Protein AF-A0AAD5J626-F1 (afdb_monomer_lite)

Radius of gyration: 17.39 Å; chains: 1; bounding box: 40×31×52 Å

Structure (mmCIF, N/CA/C/O backbone):
data_AF-A0AAD5J626-F1
#
_entry.id   AF-A0AAD5J626-F1
#
loop_
_atom_site.group_PDB
_atom_site.id
_atom_site.type_symbol
_atom_site.label_atom_id
_atom_site.label_alt_id
_atom_site.label_comp_id
_atom_site.label_asym_id
_atom_site.label_entity_id
_atom_site.label_seq_id
_atom_site.pdbx_PDB_ins_code
_atom_site.Cartn_x
_atom_site.Cartn_y
_atom_site.Cartn_z
_atom_site.occupancy
_atom_site.B_iso_or_equiv
_atom_site.auth_seq_id
_atom_site.auth_comp_id
_atom_site.auth_asym_id
_atom_site.auth_atom_id
_atom_site.pdbx_PDB_model_num
ATOM 1 N N . MET A 1 1 ? -10.842 -16.271 -5.816 1.00 41.94 1 MET A N 1
ATOM 2 C CA . MET A 1 1 ? -11.125 -16.232 -4.364 1.00 41.94 1 MET A CA 1
ATOM 3 C C . MET A 1 1 ? -12.330 -15.323 -4.150 1.00 41.94 1 MET A C 1
ATOM 5 O O . MET A 1 1 ? -12.212 -14.135 -4.405 1.00 41.94 1 MET A O 1
ATOM 9 N N . GLY A 1 2 ? -13.497 -15.881 -3.817 1.00 52.91 2 GLY A N 1
ATOM 10 C CA . GLY A 1 2 ? -14.804 -15.197 -3.819 1.00 52.91 2 GLY A CA 1
ATOM 11 C C . GLY A 1 2 ? -15.138 -14.397 -2.555 1.00 52.91 2 GLY A C 1
ATOM 12 O O . GLY A 1 2 ? -16.262 -14.480 -2.074 1.00 52.91 2 GLY A O 1
ATOM 13 N N . LEU A 1 3 ? -14.174 -13.660 -1.996 1.00 56.81 3 LEU A N 1
ATOM 14 C CA . LEU A 1 3 ? -14.462 -12.702 -0.925 1.00 56.81 3 LEU A CA 1
ATOM 15 C C . LEU A 1 3 ? -15.057 -11.420 -1.534 1.00 56.81 3 LEU A C 1
ATOM 17 O O . LEU A 1 3 ? -14.596 -10.997 -2.598 1.00 56.81 3 LEU A O 1
ATOM 21 N N . PRO A 1 4 ? -16.055 -10.788 -0.892 1.00 64.50 4 PRO A N 1
ATOM 22 C CA . PRO A 1 4 ? -16.567 -9.502 -1.345 1.00 64.50 4 PRO A CA 1
ATOM 23 C C . PRO A 1 4 ? -15.444 -8.459 -1.356 1.00 64.50 4 PRO A C 1
ATOM 25 O O . PRO A 1 4 ? -14.628 -8.385 -0.438 1.00 64.50 4 PRO A O 1
ATOM 28 N N . THR A 1 5 ? -15.386 -7.655 -2.417 1.00 71.31 5 THR A N 1
ATOM 29 C CA . THR A 1 5 ? -14.377 -6.603 -2.561 1.00 71.31 5 THR A CA 1
ATOM 30 C C . THR A 1 5 ? -14.601 -5.503 -1.533 1.00 71.31 5 THR A C 1
ATOM 32 O O . THR A 1 5 ? -15.704 -4.958 -1.444 1.00 71.31 5 THR A O 1
ATOM 35 N N . SER A 1 6 ? -13.546 -5.131 -0.809 1.00 85.19 6 SER A N 1
ATOM 36 C CA . SER A 1 6 ? -13.596 -4.000 0.114 1.00 85.19 6 SER A CA 1
ATOM 37 C C . SER A 1 6 ? -13.95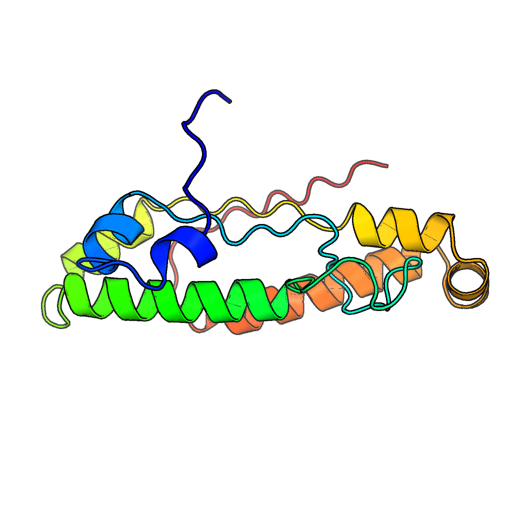0 -2.699 -0.623 1.00 85.19 6 SER A C 1
ATOM 39 O O . SER A 1 6 ? -13.415 -2.443 -1.707 1.00 85.19 6 SER A O 1
ATOM 41 N N . PRO A 1 7 ? -14.814 -1.845 -0.051 1.00 88.50 7 PRO A N 1
ATOM 42 C CA . PRO A 1 7 ? -15.181 -0.564 -0.648 1.00 88.50 7 PRO A CA 1
ATOM 43 C C . PRO A 1 7 ? -13.969 0.381 -0.804 1.00 88.50 7 PRO A C 1
ATOM 45 O O . PRO A 1 7 ? -13.075 0.373 0.047 1.00 88.50 7 PRO A O 1
ATOM 48 N N . PRO A 1 8 ? -13.933 1.249 -1.836 1.00 89.81 8 PR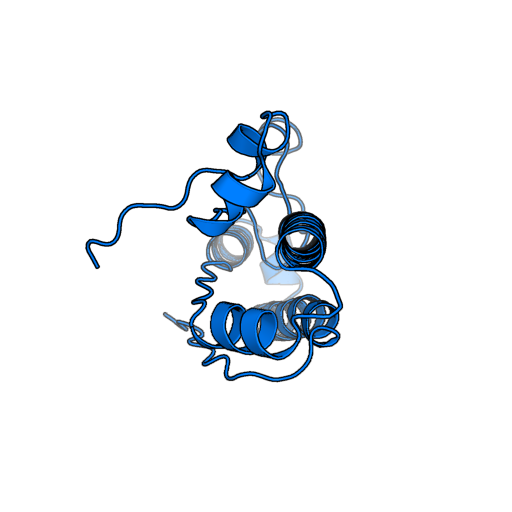O A N 1
ATOM 49 C CA . PRO A 1 8 ? -12.839 2.203 -2.029 1.00 89.81 8 PRO A CA 1
ATOM 50 C C . PRO A 1 8 ? -12.772 3.260 -0.919 1.00 89.81 8 PRO A C 1
ATOM 52 O O . PRO A 1 8 ? -13.794 3.878 -0.602 1.00 89.81 8 PRO A O 1
ATOM 55 N N . TYR A 1 9 ? -11.576 3.560 -0.402 1.00 90.50 9 TYR A N 1
ATOM 56 C CA . TYR A 1 9 ? -11.339 4.578 0.636 1.00 90.50 9 TYR A CA 1
ATOM 57 C C . TYR A 1 9 ? -11.991 5.927 0.306 1.00 90.50 9 TYR A C 1
ATOM 59 O O . TYR A 1 9 ? -12.686 6.514 1.138 1.00 90.50 9 TYR A O 1
ATOM 67 N N . LEU A 1 10 ? -11.841 6.400 -0.936 1.00 90.31 10 LEU A N 1
ATOM 68 C CA . LEU A 1 10 ? -12.400 7.683 -1.371 1.00 90.31 10 LEU A CA 1
ATOM 69 C C . LEU A 1 10 ? -13.931 7.752 -1.267 1.00 90.31 10 LEU A C 1
ATOM 71 O O . LEU A 1 10 ? -14.471 8.840 -1.080 1.00 90.31 10 LEU A O 1
ATOM 75 N N . SER A 1 11 ? -14.623 6.611 -1.344 1.00 90.19 11 SER A N 1
ATOM 76 C CA . SER A 1 11 ? -16.080 6.538 -1.170 1.00 90.19 11 SER A CA 1
ATOM 77 C C . SER A 1 11 ? -16.515 6.598 0.299 1.00 90.19 11 SER A C 1
ATOM 79 O O . SER A 1 11 ? -17.676 6.885 0.591 1.00 90.19 11 SER A O 1
ATOM 81 N N . LEU A 1 12 ? -15.596 6.316 1.228 1.00 90.94 12 LEU A N 1
ATOM 82 C CA . LEU A 1 12 ? -15.862 6.229 2.661 1.00 90.94 12 LEU A CA 1
ATOM 83 C C . LEU A 1 12 ? -15.372 7.450 3.443 1.00 90.94 12 LEU A C 1
ATOM 85 O O . LEU A 1 12 ? -15.978 7.789 4.455 1.00 90.94 12 LEU A O 1
ATOM 89 N N . ARG A 1 13 ? -14.312 8.128 2.981 1.00 90.75 13 ARG A N 1
ATOM 90 C CA . ARG A 1 13 ? -13.598 9.171 3.746 1.00 90.75 13 ARG A CA 1
ATOM 91 C C . ARG A 1 13 ? -14.474 10.313 4.281 1.00 90.75 13 ARG A C 1
ATOM 93 O O . ARG A 1 13 ? -14.150 10.883 5.314 1.00 90.75 13 ARG A O 1
ATOM 100 N N . ASN A 1 14 ? -15.575 10.624 3.593 1.00 91.25 14 ASN A N 1
ATOM 101 C CA . ASN A 1 14 ? -16.493 11.717 3.938 1.00 91.25 14 ASN A CA 1
ATOM 102 C C . ASN A 1 14 ? -17.809 11.227 4.569 1.00 91.25 14 ASN A C 1
ATOM 104 O O . ASN A 1 14 ? -18.735 12.015 4.735 1.00 91.25 14 ASN A O 1
ATOM 108 N N . LYS A 1 15 ? -17.940 9.928 4.866 1.00 90.88 15 LYS A N 1
ATOM 109 C CA . LYS A 1 15 ? -19.158 9.378 5.467 1.00 90.88 15 LYS A CA 1
ATOM 110 C C . LYS A 1 15 ? -19.168 9.590 6.979 1.00 90.88 15 LYS A C 1
ATOM 112 O O . LYS A 1 15 ? -18.145 9.455 7.650 1.00 90.88 15 LYS A O 1
ATOM 117 N N . ASN A 1 16 ? -20.363 9.821 7.515 1.00 83.94 16 ASN A N 1
ATOM 118 C CA . ASN A 1 16 ? -20.619 9.670 8.945 1.00 83.94 16 ASN A CA 1
ATOM 119 C C . ASN A 1 16 ? -20.361 8.202 9.342 1.00 83.94 16 ASN A C 1
ATOM 121 O O . ASN A 1 16 ? -20.602 7.296 8.541 1.00 83.94 16 ASN A O 1
ATOM 125 N N . ASN A 1 17 ? -19.863 7.956 10.556 1.00 83.44 17 ASN A N 1
ATOM 126 C CA . ASN A 1 17 ? -19.521 6.614 11.064 1.00 83.44 17 ASN A CA 1
ATOM 127 C C . ASN A 1 17 ? -18.430 5.880 10.255 1.00 83.44 17 ASN A C 1
ATOM 129 O O . ASN A 1 17 ? -18.443 4.652 10.139 1.00 83.44 17 ASN A O 1
ATOM 133 N N . LYS A 1 18 ? -17.470 6.623 9.686 1.00 86.88 18 LYS A N 1
ATOM 134 C CA . LYS A 1 18 ? -16.359 6.073 8.889 1.00 86.88 18 LYS A CA 1
ATOM 135 C C . LYS A 1 18 ? -15.585 4.950 9.592 1.00 86.88 18 LYS A C 1
ATOM 137 O O . LYS A 1 18 ? -15.252 3.979 8.928 1.00 86.88 18 LYS A O 1
ATOM 142 N N . ALA A 1 19 ? -15.386 5.010 10.911 1.00 84.88 19 ALA A N 1
ATOM 143 C CA . ALA A 1 19 ? -14.690 3.958 11.655 1.00 84.88 19 ALA A CA 1
ATOM 144 C C . ALA A 1 19 ? -15.413 2.600 11.575 1.00 84.88 19 ALA A C 1
ATOM 146 O O . ALA A 1 19 ? -14.816 1.604 11.175 1.00 84.88 19 ALA A O 1
ATOM 147 N N . SER A 1 20 ? -16.729 2.570 11.814 1.00 86.56 20 SER A N 1
ATOM 148 C CA . SER A 1 20 ? -17.554 1.360 11.647 1.00 86.56 20 SER A CA 1
ATOM 149 C C . SER A 1 20 ? -17.537 0.823 10.208 1.00 86.56 20 SER A C 1
ATOM 151 O O . SER A 1 20 ? -17.585 -0.387 9.979 1.00 86.56 20 SER A O 1
ATOM 153 N N . LEU A 1 21 ? -17.444 1.711 9.214 1.00 87.44 21 LEU A N 1
ATOM 154 C CA . LEU A 1 21 ? -17.302 1.315 7.811 1.00 87.44 21 LEU A CA 1
ATOM 155 C C . LEU A 1 21 ? -15.912 0.735 7.524 1.00 87.44 21 LEU A C 1
ATOM 157 O O . LEU A 1 21 ? -15.812 -0.258 6.810 1.00 87.44 21 LEU A O 1
ATOM 161 N N . PHE A 1 22 ? -14.859 1.307 8.108 1.00 88.56 22 PHE A N 1
ATOM 162 C CA . PHE A 1 22 ? -13.492 0.805 7.990 1.00 88.56 22 PHE A CA 1
ATOM 163 C C . PHE A 1 22 ? -13.305 -0.562 8.654 1.00 88.56 22 PHE A C 1
ATOM 165 O O . PHE A 1 22 ? -12.570 -1.390 8.118 1.00 88.56 22 PHE A O 1
ATOM 172 N N . MET A 1 23 ? -14.031 -0.842 9.744 1.00 86.12 23 MET A N 1
ATOM 173 C CA . MET A 1 23 ? -14.042 -2.151 10.417 1.00 86.12 23 MET A CA 1
ATOM 174 C C . MET A 1 23 ? -14.505 -3.304 9.509 1.00 86.12 23 MET A C 1
ATOM 176 O O . MET A 1 23 ? -14.263 -4.472 9.798 1.00 86.12 23 MET A O 1
ATOM 180 N N . LYS A 1 24 ? -15.181 -2.993 8.394 1.00 85.81 24 LYS A N 1
ATOM 181 C CA . LYS A 1 24 ? -15.636 -3.973 7.393 1.00 85.81 24 LYS A CA 1
ATOM 182 C C . LYS A 1 24 ? -14.630 -4.184 6.255 1.00 85.81 24 LYS A C 1
ATOM 184 O O . LYS A 1 24 ? -14.912 -4.947 5.334 1.00 85.81 24 LYS A O 1
ATOM 189 N N . GLY A 1 25 ? -13.478 -3.516 6.310 1.00 87.25 25 GLY A N 1
ATOM 190 C CA . GLY A 1 25 ? -12.449 -3.532 5.277 1.00 87.25 25 GLY A CA 1
ATOM 191 C C . GLY A 1 25 ? -12.513 -2.323 4.341 1.00 87.25 25 GLY A C 1
ATOM 192 O O . GLY A 1 25 ? -13.573 -1.757 4.072 1.00 87.25 25 GLY A O 1
ATOM 193 N N . VAL A 1 26 ? -11.347 -1.930 3.823 1.00 91.06 26 VAL A N 1
ATOM 194 C CA . VAL A 1 26 ? -11.173 -0.773 2.932 1.00 91.06 26 VAL A CA 1
ATOM 195 C C . VAL A 1 26 ? -10.205 -1.134 1.811 1.00 91.06 26 VAL A C 1
ATOM 197 O O . VAL A 1 26 ? -9.207 -1.810 2.046 1.00 91.06 26 VAL A O 1
ATOM 200 N N . SER A 1 27 ? -10.498 -0.691 0.590 1.00 90.81 27 SER A N 1
ATOM 201 C CA . SER A 1 27 ? -9.573 -0.763 -0.540 1.00 90.81 27 SER A CA 1
ATOM 202 C C . SER A 1 27 ? -8.933 0.600 -0.792 1.00 90.81 27 SER A C 1
ATOM 204 O O . SER A 1 27 ? -9.631 1.598 -0.986 1.00 90.81 27 SER A O 1
ATOM 206 N N . PHE A 1 28 ? -7.603 0.629 -0.829 1.00 89.69 28 PHE A N 1
ATOM 207 C CA . PHE A 1 28 ? -6.806 1.802 -1.208 1.00 89.69 28 PHE A CA 1
ATOM 208 C C . PHE A 1 28 ? -6.314 1.722 -2.658 1.00 89.69 28 PHE A C 1
ATOM 210 O O . PHE A 1 28 ? -5.641 2.629 -3.135 1.00 89.69 28 PHE A O 1
ATOM 217 N N . ALA A 1 29 ? -6.642 0.636 -3.364 1.00 86.44 29 ALA A N 1
ATOM 218 C CA . ALA A 1 29 ? -6.121 0.365 -4.692 1.00 86.44 29 ALA A CA 1
ATOM 219 C C . ALA A 1 29 ? -6.532 1.453 -5.695 1.00 86.44 29 ALA A C 1
ATOM 221 O O . ALA A 1 29 ? -7.697 1.849 -5.774 1.00 86.44 29 ALA A O 1
ATOM 222 N N . SER A 1 30 ? -5.568 1.883 -6.505 1.00 84.88 30 SER A N 1
ATOM 223 C CA . SER A 1 30 ? -5.782 2.776 -7.640 1.00 84.88 30 SER A CA 1
ATOM 224 C C . SER A 1 30 ? -5.303 2.100 -8.912 1.00 84.88 30 SER A C 1
ATOM 226 O O . SER A 1 30 ? -4.172 1.617 -8.979 1.00 84.88 30 SER A O 1
ATOM 228 N N . ALA A 1 31 ? -6.149 2.109 -9.942 1.00 80.25 31 ALA A N 1
ATOM 229 C CA . ALA A 1 31 ? -5.740 1.699 -11.277 1.00 80.25 31 ALA A CA 1
ATOM 230 C C . ALA A 1 31 ? -4.561 2.568 -11.751 1.00 80.25 31 ALA A C 1
ATOM 232 O O . ALA A 1 31 ? -4.505 3.762 -11.449 1.00 80.25 31 ALA A O 1
ATOM 233 N N . GLY A 1 32 ? -3.602 1.952 -12.444 1.00 77.12 32 GLY A N 1
ATOM 234 C CA . GLY A 1 32 ? -2.394 2.631 -12.921 1.00 77.12 32 GLY A CA 1
ATOM 235 C C . GLY A 1 32 ? -1.376 2.984 -11.832 1.00 77.12 32 GLY A C 1
ATOM 236 O O . GLY A 1 32 ? -0.364 3.606 -12.132 1.00 77.12 32 GLY A O 1
ATOM 237 N N . ALA A 1 33 ? -1.588 2.598 -10.569 1.00 81.25 33 ALA A N 1
ATOM 238 C CA . ALA A 1 33 ? -0.552 2.764 -9.557 1.00 81.25 33 ALA A CA 1
ATOM 239 C C . ALA A 1 33 ? 0.649 1.850 -9.851 1.00 81.25 33 ALA A C 1
ATOM 241 O O . ALA A 1 33 ? 0.489 0.671 -10.185 1.00 81.25 33 ALA A O 1
ATOM 242 N N . GLY A 1 34 ? 1.847 2.415 -9.716 1.00 83.19 34 GLY A N 1
ATOM 243 C CA . GLY A 1 34 ? 3.121 1.705 -9.752 1.00 83.19 34 GLY A CA 1
ATOM 244 C C . GLY A 1 34 ? 3.847 1.771 -8.409 1.00 83.19 34 GLY A C 1
ATOM 245 O O . GLY A 1 34 ? 3.508 2.575 -7.533 1.00 83.19 34 GLY A O 1
ATOM 246 N N . ILE A 1 35 ? 4.844 0.905 -8.248 1.00 86.81 35 ILE A N 1
ATOM 247 C CA . ILE A 1 35 ? 5.782 0.901 -7.121 1.00 86.81 35 ILE A CA 1
ATOM 248 C C . ILE A 1 35 ? 6.666 2.142 -7.192 1.00 86.81 35 ILE A C 1
ATOM 250 O O . ILE A 1 35 ? 6.888 2.834 -6.194 1.00 86.81 35 ILE A O 1
ATOM 254 N N . LEU A 1 36 ? 7.210 2.406 -8.375 1.00 85.75 36 LEU A N 1
ATOM 255 C CA . LEU A 1 36 ? 7.987 3.592 -8.646 1.00 85.75 36 LEU A CA 1
ATOM 256 C C . LEU A 1 36 ? 7.002 4.729 -8.891 1.00 85.75 36 LEU A C 1
ATOM 258 O O . LEU A 1 36 ? 6.022 4.585 -9.617 1.00 85.75 36 LEU A O 1
ATOM 262 N N . ASN A 1 37 ? 7.286 5.895 -8.313 1.00 70.75 37 ASN A N 1
ATOM 263 C CA . ASN A 1 37 ? 6.549 7.124 -8.609 1.00 70.75 37 ASN A CA 1
ATOM 264 C C . ASN A 1 37 ? 6.955 7.672 -9.993 1.00 70.75 37 ASN A C 1
ATOM 266 O O . ASN A 1 37 ? 7.233 8.860 -10.145 1.00 70.75 37 ASN A O 1
ATOM 270 N N . SER A 1 38 ? 7.117 6.774 -10.966 1.00 60.53 38 SER A N 1
ATOM 271 C CA . SER A 1 38 ? 7.496 7.100 -12.327 1.00 60.53 38 SER A CA 1
ATOM 272 C C . SER A 1 38 ? 6.327 7.806 -13.004 1.00 60.53 38 SER A C 1
ATOM 274 O O . SER A 1 38 ? 5.154 7.509 -12.770 1.00 60.53 38 SER A O 1
ATOM 276 N N . THR A 1 39 ? 6.656 8.798 -13.825 1.00 51.56 39 THR A N 1
ATOM 277 C CA . THR A 1 39 ? 5.702 9.446 -14.719 1.00 51.56 39 THR A CA 1
ATOM 278 C C . THR A 1 39 ? 5.103 8.386 -15.625 1.00 51.56 39 THR A C 1
ATOM 280 O O . THR A 1 39 ? 5.799 7.817 -16.463 1.00 51.56 39 THR A O 1
ATOM 283 N N . MET A 1 40 ? 3.816 8.100 -15.435 1.00 54.72 40 MET A N 1
ATOM 284 C CA . MET A 1 40 ? 3.095 7.209 -16.328 1.00 54.72 40 MET A CA 1
ATOM 285 C C . MET A 1 40 ? 3.101 7.816 -17.735 1.00 54.72 40 MET A C 1
ATOM 287 O O . MET A 1 40 ? 2.881 9.019 -17.899 1.00 54.72 40 MET A O 1
ATOM 291 N N . LEU A 1 41 ? 3.325 6.968 -18.737 1.00 52.69 41 LEU A N 1
ATOM 292 C CA . LEU A 1 41 ? 3.391 7.294 -20.167 1.00 52.69 41 LEU A CA 1
ATOM 293 C C . LEU A 1 41 ? 2.228 8.147 -20.707 1.00 52.69 41 LEU A C 1
ATOM 295 O O . LEU A 1 41 ? 2.348 8.778 -21.749 1.00 52.69 41 LEU A O 1
ATOM 299 N N . TYR A 1 42 ? 1.105 8.189 -19.997 1.00 52.44 42 TYR A N 1
ATOM 300 C CA . TYR A 1 42 ? -0.126 8.846 -20.433 1.00 52.44 42 TYR A CA 1
ATOM 301 C C . TYR A 1 42 ? -0.293 10.286 -19.906 1.00 52.44 42 TYR A C 1
ATOM 303 O O . TYR A 1 42 ? -1.338 10.906 -20.105 1.00 52.44 42 TYR A O 1
ATOM 311 N N . GLY A 1 43 ? 0.731 10.840 -19.246 1.00 50.16 43 GLY A N 1
ATOM 312 C CA . GLY A 1 43 ? 0.751 12.236 -18.810 1.00 50.16 43 GLY A CA 1
ATOM 313 C C . GLY A 1 43 ? -0.248 12.570 -17.686 1.00 50.16 43 GLY A C 1
ATOM 314 O O . GLY A 1 43 ? -0.908 11.689 -17.134 1.00 50.16 43 GLY A O 1
ATOM 315 N N . PRO A 1 44 ? -0.390 13.859 -17.325 1.00 50.53 44 PRO A N 1
ATOM 316 C CA . PRO A 1 44 ? -1.276 14.321 -16.247 1.00 50.53 44 PRO A CA 1
ATOM 317 C C . PRO A 1 44 ? -2.784 14.155 -16.542 1.00 50.53 44 PRO A C 1
ATOM 319 O O . PRO A 1 44 ? -3.614 14.609 -15.757 1.00 50.53 44 PRO A O 1
ATOM 322 N N . GLN A 1 45 ? -3.159 13.530 -17.664 1.00 47.56 45 GLN A N 1
ATOM 323 C CA . GLN A 1 45 ? -4.532 13.494 -18.181 1.00 47.56 45 GLN A CA 1
ATOM 324 C C . GLN A 1 45 ? -5.382 12.327 -17.641 1.00 47.56 45 GLN A C 1
ATOM 326 O O . GLN A 1 45 ? -6.597 12.339 -17.816 1.00 47.56 45 GLN A O 1
ATOM 331 N N . LEU A 1 46 ? -4.802 11.351 -16.929 1.00 50.38 46 LEU A N 1
ATOM 332 C CA . LEU A 1 46 ? -5.535 10.190 -16.383 1.00 50.38 46 LEU A CA 1
ATOM 333 C C . LEU A 1 46 ? -6.150 10.396 -14.983 1.00 50.38 46 LEU A C 1
ATOM 335 O O . LEU A 1 46 ? -6.447 9.439 -14.270 1.00 50.38 46 LEU A O 1
ATOM 339 N N . GLY A 1 47 ? -6.413 11.642 -14.590 1.00 54.00 47 GLY A N 1
ATOM 340 C CA . GLY A 1 47 ? -7.007 11.953 -13.289 1.00 54.00 47 GLY A CA 1
ATOM 341 C C . GLY A 1 47 ? -6.029 11.791 -12.119 1.00 54.00 47 GLY A C 1
ATOM 342 O O . GLY A 1 47 ? -4.817 11.671 -12.300 1.00 54.00 47 GLY A O 1
ATOM 343 N N . GLN A 1 48 ? -6.546 11.853 -10.885 1.00 58.47 48 GLN A N 1
ATOM 344 C CA . GLN A 1 48 ? -5.728 11.760 -9.669 1.00 58.47 48 GLN A CA 1
ATOM 345 C C . GLN A 1 48 ? -5.210 10.331 -9.471 1.00 58.47 48 GLN A C 1
ATOM 347 O O . GLN A 1 48 ? -5.806 9.540 -8.745 1.00 58.47 48 GLN A O 1
ATOM 352 N N . LEU A 1 49 ? -4.079 10.010 -10.093 1.00 71.69 49 LEU A N 1
ATOM 353 C CA . LEU A 1 49 ? -3.361 8.769 -9.838 1.00 71.69 49 LEU A CA 1
ATOM 354 C C . LEU A 1 49 ? -2.892 8.753 -8.374 1.00 71.69 49 LEU A C 1
ATOM 356 O O . LEU A 1 49 ? -2.172 9.649 -7.913 1.00 71.69 49 LEU A O 1
ATOM 360 N N . ILE A 1 50 ? -3.346 7.756 -7.614 1.00 81.50 50 ILE A N 1
ATOM 361 C CA . ILE A 1 50 ? -2.982 7.600 -6.204 1.00 81.50 50 ILE A CA 1
ATOM 362 C C . ILE A 1 50 ? -1.780 6.661 -6.154 1.00 81.50 50 ILE A C 1
ATOM 364 O O . ILE A 1 50 ? -1.925 5.441 -6.256 1.00 81.50 50 ILE A O 1
ATOM 368 N N . SER A 1 51 ? -0.585 7.243 -6.034 1.00 83.38 51 SER A N 1
ATOM 369 C CA . SER A 1 51 ? 0.669 6.491 -5.905 1.00 83.38 51 SER A CA 1
ATOM 370 C C . SER A 1 51 ? 0.644 5.563 -4.691 1.00 83.38 51 SER A C 1
ATOM 372 O O . SER A 1 51 ? -0.078 5.828 -3.730 1.00 83.38 51 SER A O 1
ATOM 374 N N . LEU A 1 52 ? 1.466 4.507 -4.693 1.00 84.44 52 LEU A N 1
ATOM 375 C CA . LEU A 1 52 ? 1.548 3.586 -3.555 1.00 84.44 52 LEU A CA 1
ATOM 376 C C . LEU A 1 52 ? 1.842 4.318 -2.236 1.00 84.44 52 LEU A C 1
ATOM 378 O O . LEU A 1 52 ? 1.219 4.016 -1.227 1.00 84.44 52 LEU A O 1
ATOM 382 N N . THR A 1 53 ? 2.694 5.348 -2.249 1.00 82.62 53 THR A N 1
ATOM 383 C CA . THR A 1 53 ? 2.918 6.209 -1.074 1.00 82.62 53 THR A CA 1
ATOM 384 C C . THR A 1 53 ? 1.620 6.833 -0.564 1.00 82.62 53 THR A C 1
ATOM 386 O O . THR A 1 53 ? 1.310 6.696 0.610 1.00 82.62 53 THR A O 1
ATOM 389 N N . LYS A 1 54 ? 0.799 7.423 -1.442 1.00 85.31 54 LYS A N 1
ATOM 390 C CA . LYS A 1 54 ? -0.498 7.980 -1.032 1.00 85.31 54 LYS A CA 1
ATOM 391 C C . LYS A 1 54 ? -1.473 6.905 -0.548 1.00 85.31 54 LYS A C 1
ATOM 393 O O . LYS A 1 54 ? -2.293 7.188 0.315 1.00 85.31 54 LYS A O 1
ATOM 398 N N . GLN A 1 55 ? -1.422 5.693 -1.102 1.00 87.69 55 GLN A N 1
ATOM 399 C CA . GLN A 1 55 ? -2.237 4.571 -0.614 1.00 87.69 55 GLN A CA 1
ATOM 400 C C . GLN A 1 55 ? -1.817 4.165 0.807 1.00 87.69 55 GLN A C 1
ATOM 402 O O . GLN A 1 55 ? -2.680 3.883 1.636 1.00 87.69 55 GLN A O 1
ATOM 407 N N . VAL A 1 56 ? -0.513 4.203 1.111 1.00 85.88 56 VAL A N 1
ATOM 408 C CA . VAL A 1 56 ? 0.016 4.010 2.472 1.00 85.88 56 VAL A CA 1
ATOM 409 C C . VAL A 1 56 ? -0.445 5.135 3.402 1.00 85.88 56 VAL A C 1
ATOM 411 O O . VAL A 1 56 ? -0.963 4.834 4.473 1.00 85.88 56 VAL A O 1
ATOM 414 N N . ASP A 1 57 ? -0.382 6.401 2.976 1.00 87.25 57 ASP A N 1
ATOM 415 C CA . ASP A 1 57 ? -0.875 7.535 3.777 1.00 87.25 57 ASP A CA 1
ATOM 416 C C . ASP A 1 57 ? -2.375 7.387 4.111 1.00 87.25 57 ASP A C 1
ATOM 418 O O . ASP A 1 57 ? -2.823 7.642 5.229 1.00 87.25 57 ASP A O 1
ATOM 422 N N . GLN A 1 58 ? -3.184 6.938 3.144 1.00 89.88 58 GLN A N 1
ATOM 423 C CA . GLN A 1 58 ? -4.610 6.664 3.361 1.00 89.88 58 GLN A CA 1
ATOM 424 C C . GLN A 1 58 ? -4.833 5.518 4.348 1.00 89.88 58 GLN A C 1
ATOM 426 O O . GLN A 1 58 ? -5.749 5.586 5.172 1.00 89.88 58 GLN A O 1
ATOM 431 N N . TYR A 1 59 ? -4.007 4.476 4.273 1.00 89.38 59 TYR A N 1
ATOM 432 C CA . TYR A 1 59 ? -4.037 3.384 5.233 1.00 89.38 59 TYR A CA 1
ATOM 433 C C . TYR A 1 59 ? -3.694 3.864 6.647 1.00 89.38 59 TYR A C 1
ATOM 435 O O . TYR A 1 59 ? -4.404 3.500 7.581 1.00 89.38 59 TYR A O 1
ATOM 443 N N . GLU A 1 60 ? -2.688 4.724 6.816 1.00 87.56 60 GLU A N 1
ATOM 444 C CA . GLU A 1 60 ? -2.341 5.283 8.128 1.00 87.56 60 GLU A CA 1
ATOM 445 C C . GLU A 1 60 ? -3.504 6.071 8.745 1.00 87.56 60 GLU A C 1
ATOM 447 O O . GLU A 1 60 ? -3.794 5.913 9.932 1.00 87.56 60 GLU A O 1
ATOM 452 N N . ILE A 1 61 ? -4.234 6.850 7.938 1.00 90.00 61 ILE A N 1
ATOM 453 C CA . ILE A 1 61 ? -5.451 7.546 8.384 1.00 90.00 61 ILE A CA 1
ATOM 454 C C . ILE A 1 61 ? -6.498 6.539 8.873 1.00 90.00 61 ILE A C 1
ATOM 456 O O . ILE A 1 61 ? -7.041 6.694 9.966 1.00 90.00 61 ILE A O 1
ATOM 460 N N . VAL A 1 62 ? -6.779 5.495 8.086 1.00 89.50 62 VAL A N 1
ATOM 461 C CA . VAL A 1 62 ? -7.747 4.455 8.469 1.00 89.50 62 VAL A CA 1
ATOM 462 C C . VAL A 1 62 ? -7.308 3.740 9.745 1.00 89.50 62 VAL A C 1
ATOM 464 O O . VAL A 1 62 ? -8.120 3.567 10.648 1.00 89.50 62 VAL A O 1
ATOM 467 N N . HIS A 1 63 ? -6.032 3.376 9.858 1.00 87.62 63 HIS A N 1
ATOM 468 C CA . HIS A 1 63 ? -5.476 2.739 11.046 1.00 87.62 63 HIS A CA 1
ATOM 469 C C . HIS A 1 63 ? -5.678 3.609 12.295 1.00 87.62 63 HIS A C 1
ATOM 471 O O . HIS A 1 63 ? -6.152 3.118 13.316 1.00 87.62 63 HIS A O 1
ATOM 477 N N . GLN A 1 64 ? -5.386 4.911 12.218 1.00 87.69 64 GLN A N 1
ATOM 478 C CA . GLN A 1 64 ? -5.597 5.837 13.336 1.00 87.69 64 GLN A CA 1
ATOM 479 C C . GLN A 1 64 ? -7.073 5.962 13.735 1.00 87.69 64 GLN A C 1
ATOM 481 O O . GLN A 1 64 ? -7.379 6.049 14.922 1.00 87.69 64 GLN A O 1
ATOM 486 N N . GLU A 1 65 ? -7.989 5.980 12.768 1.00 88.25 65 GLU A N 1
ATOM 487 C CA . GLU A 1 65 ? -9.433 6.011 13.033 1.00 88.25 65 GLU A CA 1
ATOM 488 C C . GLU A 1 65 ? -9.905 4.718 13.715 1.00 88.25 65 GLU A C 1
ATOM 490 O O . GLU A 1 65 ? -10.671 4.777 14.673 1.00 88.25 65 GLU A O 1
ATOM 495 N N . LEU A 1 66 ? -9.391 3.559 13.293 1.00 87.19 66 LEU A N 1
ATOM 496 C CA . LEU A 1 66 ? -9.691 2.269 13.921 1.00 87.19 66 LEU A CA 1
ATOM 497 C C . LEU A 1 66 ? -9.137 2.170 15.347 1.00 87.19 66 LEU A C 1
ATOM 499 O O . LEU A 1 66 ? -9.840 1.719 16.246 1.00 87.19 66 LEU A O 1
ATOM 503 N N . VAL A 1 67 ? -7.908 2.639 15.580 1.00 85.94 67 VAL A N 1
ATOM 504 C CA . VAL A 1 67 ? -7.310 2.695 16.926 1.00 85.94 67 VAL A CA 1
ATOM 505 C C . VAL A 1 67 ? -8.148 3.564 17.866 1.00 85.94 67 VAL A C 1
ATOM 507 O O . VAL A 1 67 ? -8.367 3.184 19.015 1.00 85.94 67 VAL A O 1
ATOM 510 N N . LYS A 1 68 ? -8.643 4.715 17.388 1.00 86.50 68 LYS A N 1
ATOM 511 C CA . LYS A 1 68 ? -9.517 5.599 18.174 1.00 86.50 68 LYS A CA 1
ATOM 512 C C . LYS A 1 68 ? -10.855 4.942 18.507 1.00 86.50 68 LYS A C 1
ATOM 514 O O . LYS A 1 68 ? -11.291 5.050 19.646 1.00 86.50 68 LYS A O 1
ATOM 519 N N . GLU A 1 69 ? -11.472 4.271 17.537 1.00 85.88 69 GLU A N 1
ATOM 520 C CA . GLU A 1 69 ? -12.765 3.595 17.706 1.00 85.88 69 GLU A CA 1
ATOM 521 C C . GLU A 1 69 ? -12.682 2.418 18.682 1.00 85.88 69 GLU A C 1
ATOM 523 O O . GLU A 1 69 ? -13.553 2.258 19.530 1.00 85.88 69 GLU A O 1
ATOM 528 N N . LEU A 1 70 ? -11.615 1.619 18.592 1.00 83.81 70 LEU A N 1
ATOM 529 C CA . LEU A 1 70 ? -11.375 0.497 19.504 1.00 83.81 70 LEU A CA 1
ATOM 530 C C . LEU A 1 70 ? -10.974 0.974 20.911 1.00 83.81 70 LEU A C 1
ATOM 532 O O . LEU A 1 70 ? -11.161 0.254 21.881 1.00 83.81 70 LEU A O 1
ATOM 536 N N . GLY A 1 71 ? -10.461 2.201 21.041 1.00 78.81 71 GLY A N 1
ATOM 537 C CA . GLY A 1 71 ? -10.105 2.817 22.316 1.00 78.81 71 GLY A CA 1
ATOM 538 C C . GLY A 1 71 ? -8.729 2.393 22.845 1.00 78.81 71 GLY A C 1
ATOM 539 O O . GLY A 1 71 ? -8.326 1.234 22.783 1.00 78.81 71 GLY A O 1
ATOM 540 N N . SER A 1 72 ? -7.982 3.348 23.408 1.00 64.31 72 SER A N 1
ATOM 541 C CA . SER A 1 72 ? -6.590 3.141 23.852 1.00 64.31 72 SER A CA 1
ATOM 542 C C . SER A 1 72 ? -6.434 2.191 25.049 1.00 64.31 72 SER A C 1
ATOM 544 O O . SER A 1 72 ? -5.352 1.654 25.260 1.00 64.31 72 SER A O 1
ATOM 546 N N . SER A 1 73 ? -7.489 1.983 25.844 1.00 63.44 73 SER A N 1
ATOM 547 C CA . SER A 1 73 ? -7.496 1.026 26.962 1.00 63.44 73 SER A CA 1
ATOM 548 C C . SER A 1 73 ? -7.778 -0.414 26.522 1.00 63.44 73 SER A C 1
ATOM 550 O O . SER A 1 73 ? -7.600 -1.332 27.318 1.00 63.44 73 SER A O 1
ATOM 552 N N . ALA A 1 74 ? -8.192 -0.627 25.270 1.00 71.62 74 ALA A N 1
ATOM 553 C CA . ALA A 1 74 ? -8.567 -1.926 24.722 1.00 71.62 74 ALA A CA 1
ATOM 554 C C . ALA A 1 74 ? -7.430 -2.543 23.888 1.00 71.62 74 ALA A C 1
ATOM 556 O O . ALA A 1 74 ? -7.646 -3.055 22.791 1.00 71.62 74 ALA A O 1
ATOM 557 N N . ALA A 1 75 ? -6.195 -2.500 24.399 1.00 78.31 75 ALA A N 1
ATOM 558 C CA . ALA A 1 75 ? -5.017 -3.022 23.697 1.00 78.31 75 ALA A CA 1
ATOM 559 C C . ALA A 1 75 ? -5.204 -4.481 23.225 1.00 78.31 75 ALA A C 1
ATOM 561 O O . ALA A 1 75 ? -4.802 -4.827 22.118 1.00 78.31 75 ALA A O 1
ATOM 562 N N . GLN A 1 76 ? -5.890 -5.307 24.024 1.00 79.19 76 GLN A N 1
ATOM 563 C CA . GLN A 1 76 ? -6.233 -6.687 23.665 1.00 79.19 76 GLN A CA 1
ATOM 564 C C . GLN A 1 76 ? -7.216 -6.773 22.485 1.00 79.19 76 GLN A C 1
ATOM 566 O O . GLN A 1 76 ? -7.072 -7.640 21.627 1.00 79.19 76 GLN A O 1
ATOM 571 N N . GLU A 1 77 ? -8.198 -5.873 22.406 1.00 80.31 77 GLU A N 1
ATOM 572 C CA . GLU A 1 77 ? -9.163 -5.840 21.299 1.00 80.31 77 GLU A CA 1
ATOM 573 C C . GLU A 1 77 ? -8.507 -5.348 20.008 1.00 80.31 77 GLU A C 1
ATOM 575 O O . GLU A 1 77 ? -8.750 -5.908 18.938 1.00 80.31 77 GLU A O 1
ATOM 580 N N . GLN A 1 78 ? -7.618 -4.355 20.112 1.00 80.50 78 GLN A N 1
ATOM 581 C CA . GLN A 1 78 ? -6.792 -3.891 18.997 1.00 80.50 78 GLN A CA 1
ATOM 582 C C . GLN A 1 78 ? -5.904 -5.017 18.469 1.00 80.50 78 GLN A C 1
ATOM 584 O O . GLN 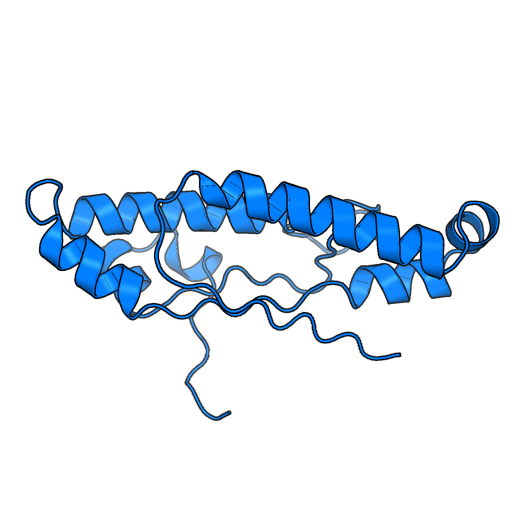A 1 78 ? -5.918 -5.303 17.272 1.00 80.50 78 GLN A O 1
ATOM 589 N N . GLU A 1 79 ? -5.182 -5.705 19.354 1.00 81.88 79 GLU A N 1
ATOM 590 C CA . GLU A 1 79 ? -4.351 -6.852 18.990 1.00 81.88 79 GLU A CA 1
ATOM 591 C C . GLU A 1 79 ? -5.184 -7.956 18.330 1.00 81.88 79 GLU A C 1
ATOM 593 O O . GLU A 1 79 ? -4.825 -8.458 17.262 1.00 81.88 79 GLU A O 1
ATOM 598 N N . GLN A 1 80 ? -6.341 -8.300 18.899 1.00 82.31 80 GLN A N 1
ATOM 599 C CA . GLN A 1 80 ? -7.237 -9.305 18.332 1.00 82.31 80 GLN A CA 1
ATOM 600 C C . GLN A 1 80 ? -7.778 -8.900 16.952 1.00 82.31 80 GLN A C 1
ATOM 602 O O . GLN A 1 80 ? -7.936 -9.756 16.078 1.00 82.31 80 GLN A O 1
ATOM 607 N N . TYR A 1 81 ? -8.084 -7.620 16.745 1.00 82.75 81 TYR A N 1
ATOM 608 C CA . TYR A 1 81 ? -8.595 -7.125 15.473 1.00 82.75 81 TYR A CA 1
ATOM 609 C C . TYR A 1 81 ? -7.503 -7.111 14.393 1.00 82.75 81 TYR A C 1
ATOM 611 O O . TYR A 1 81 ? -7.679 -7.675 13.307 1.00 82.75 81 TYR A O 1
ATOM 619 N N . PHE A 1 82 ? -6.341 -6.526 14.693 1.00 82.44 82 PHE A N 1
ATOM 620 C CA . PHE A 1 82 ? -5.243 -6.418 13.734 1.00 82.44 82 PHE A CA 1
ATOM 621 C C . PHE A 1 82 ? -4.578 -7.771 13.446 1.00 82.44 82 PHE A C 1
ATOM 623 O O . PHE A 1 82 ? -4.216 -8.025 12.300 1.00 82.44 82 PHE A O 1
ATOM 630 N N . SER A 1 83 ? -4.504 -8.687 14.419 1.00 81.25 83 SER A N 1
ATOM 631 C CA . SER A 1 83 ? -3.956 -10.040 14.207 1.00 81.25 83 SER A CA 1
ATOM 632 C C . SER A 1 83 ? -4.787 -10.911 13.263 1.00 81.25 83 SER A C 1
ATOM 634 O O . SER A 1 83 ? -4.247 -11.816 12.629 1.00 81.25 83 SER A O 1
ATOM 636 N N . LYS A 1 84 ? -6.092 -10.639 13.145 1.00 81.44 84 LYS A N 1
ATOM 637 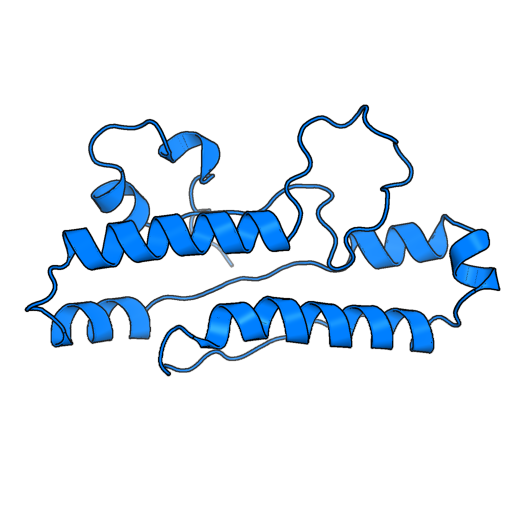C CA . LYS A 1 84 ? -7.006 -11.335 12.223 1.00 81.44 84 LYS A CA 1
ATOM 638 C C . LYS A 1 84 ? -7.181 -10.607 10.888 1.00 81.44 84 LYS A C 1
ATOM 640 O O . LYS A 1 84 ? -7.853 -11.125 9.997 1.00 81.44 84 LYS A O 1
ATOM 645 N N . SER A 1 85 ? -6.611 -9.411 10.751 1.00 80.75 85 SER A N 1
ATOM 646 C CA . SER A 1 85 ? -6.707 -8.609 9.534 1.00 80.75 85 SER A CA 1
ATOM 647 C C . SER A 1 85 ? -5.804 -9.165 8.430 1.00 80.75 85 SER A C 1
ATOM 649 O O . SER A 1 85 ? -4.695 -9.630 8.684 1.00 80.75 85 SER A O 1
ATOM 651 N N . ILE A 1 86 ? -6.271 -9.093 7.181 1.00 81.69 86 ILE A N 1
ATOM 652 C CA . ILE A 1 86 ? -5.530 -9.554 5.999 1.00 81.69 86 ILE A CA 1
ATOM 653 C C . ILE A 1 86 ? -5.252 -8.362 5.085 1.00 81.69 86 ILE A C 1
ATOM 655 O O . ILE A 1 86 ? -6.164 -7.615 4.730 1.00 81.69 86 ILE A O 1
ATOM 659 N N . PHE A 1 87 ? -3.998 -8.232 4.653 1.00 78.50 87 PHE A N 1
ATOM 660 C CA . PHE A 1 87 ? -3.555 -7.209 3.710 1.00 78.50 87 PHE A CA 1
ATOM 661 C C . PHE A 1 87 ? -3.246 -7.832 2.352 1.00 78.50 87 PHE A C 1
ATOM 663 O O . PHE A 1 87 ? -2.367 -8.682 2.237 1.00 78.50 87 PHE A O 1
ATOM 670 N N . ASN A 1 88 ? -3.945 -7.372 1.314 1.00 81.19 88 ASN A N 1
ATOM 671 C CA . ASN A 1 88 ? -3.679 -7.759 -0.069 1.00 81.19 88 ASN A CA 1
ATOM 672 C C . ASN A 1 88 ? -3.033 -6.583 -0.808 1.00 81.19 88 ASN A C 1
ATOM 674 O O . ASN A 1 88 ? -3.658 -5.534 -0.955 1.00 81.19 88 ASN A O 1
ATOM 678 N N . LEU A 1 89 ? -1.805 -6.771 -1.298 1.00 83.00 89 LEU A N 1
ATOM 679 C CA . LEU A 1 89 ? -1.088 -5.794 -2.116 1.00 83.00 89 LEU A CA 1
ATOM 680 C C . LEU A 1 89 ? -0.808 -6.385 -3.497 1.00 83.00 89 LEU A C 1
ATOM 682 O O . LEU A 1 89 ? -0.078 -7.363 -3.623 1.00 83.00 89 LEU A O 1
ATOM 686 N N . VAL A 1 90 ? -1.374 -5.767 -4.531 1.00 84.62 90 VAL A N 1
ATOM 687 C CA . VAL A 1 90 ? -1.142 -6.133 -5.932 1.00 84.62 90 VAL A CA 1
ATOM 688 C C . VAL A 1 90 ? -0.646 -4.890 -6.655 1.00 84.62 90 VAL A C 1
ATOM 690 O O . VAL A 1 90 ? -1.402 -3.940 -6.841 1.00 84.62 90 VAL A O 1
ATOM 693 N N . ILE A 1 91 ? 0.640 -4.874 -7.007 1.00 86.06 91 ILE A N 1
ATOM 694 C CA . ILE A 1 91 ? 1.304 -3.729 -7.637 1.00 86.06 91 ILE A CA 1
ATOM 695 C C . ILE A 1 91 ? 2.549 -4.186 -8.413 1.00 86.06 91 ILE A C 1
ATOM 697 O O . ILE A 1 91 ? 3.053 -5.280 -8.175 1.00 86.06 91 ILE A O 1
ATOM 701 N N . GLY A 1 92 ? 3.050 -3.355 -9.329 1.00 85.94 92 GLY A N 1
ATOM 702 C CA . GLY A 1 92 ? 4.273 -3.606 -10.104 1.00 85.94 92 GLY A CA 1
ATOM 703 C C . GLY A 1 92 ? 4.023 -3.881 -11.586 1.00 85.94 92 GLY A C 1
ATOM 704 O O . 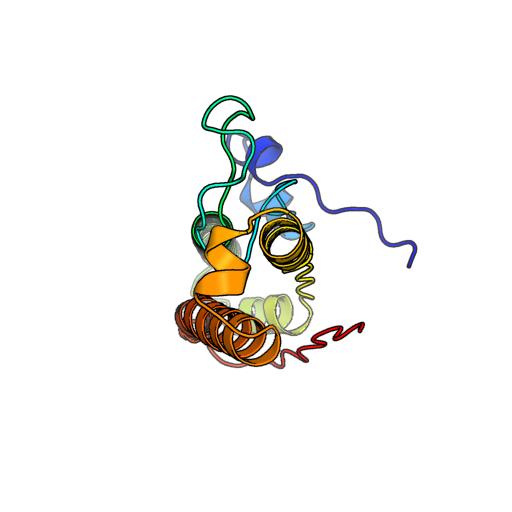GLY A 1 92 ? 4.894 -3.628 -12.411 1.00 85.94 92 GLY A O 1
ATOM 705 N N . THR A 1 93 ? 2.814 -4.316 -11.955 1.00 86.50 93 THR A N 1
ATOM 706 C CA . THR A 1 93 ? 2.440 -4.547 -13.361 1.00 86.50 93 THR A CA 1
ATOM 707 C C . THR A 1 93 ? 2.538 -3.277 -14.200 1.00 86.50 93 THR A C 1
ATOM 709 O O . THR A 1 93 ? 2.980 -3.332 -15.342 1.00 86.50 93 THR A O 1
ATOM 712 N N . THR A 1 94 ? 2.170 -2.127 -13.629 1.00 85.31 94 THR A N 1
ATOM 713 C CA . THR A 1 94 ? 2.296 -0.830 -14.303 1.00 85.31 94 THR A CA 1
ATOM 714 C C . THR A 1 94 ? 3.760 -0.456 -14.539 1.00 85.31 94 THR A C 1
ATOM 716 O O . THR A 1 94 ? 4.090 0.064 -15.599 1.00 85.31 94 THR A O 1
ATOM 719 N N . ASP A 1 95 ? 4.653 -0.725 -13.582 1.00 87.50 95 ASP A N 1
ATOM 720 C CA . ASP A 1 95 ? 6.080 -0.417 -13.711 1.00 87.50 95 ASP A CA 1
ATOM 721 C C . ASP A 1 95 ? 6.743 -1.259 -14.806 1.00 87.50 95 ASP A C 1
ATOM 723 O O . ASP A 1 95 ? 7.476 -0.714 -15.625 1.00 87.50 95 ASP A O 1
ATOM 727 N N . PHE A 1 96 ? 6.447 -2.562 -14.867 1.00 89.44 96 PHE A N 1
ATOM 728 C CA . PHE A 1 96 ? 6.951 -3.419 -15.944 1.00 89.44 96 PHE A CA 1
ATOM 729 C C . PHE A 1 96 ? 6.390 -3.017 -17.308 1.00 89.44 96 PHE A C 1
ATOM 731 O O . PHE A 1 96 ? 7.156 -2.881 -18.255 1.00 89.44 96 PHE A O 1
ATOM 738 N N . ALA A 1 97 ? 5.091 -2.713 -17.399 1.00 87.56 97 ALA A N 1
ATOM 739 C CA . ALA A 1 97 ? 4.517 -2.186 -18.634 1.00 87.56 97 ALA A CA 1
ATOM 740 C C . ALA A 1 97 ? 5.201 -0.875 -19.065 1.00 87.56 97 ALA A C 1
ATOM 742 O O . ALA A 1 97 ? 5.503 -0.693 -20.240 1.00 87.56 97 ALA A O 1
ATOM 743 N N . ASN A 1 98 ? 5.501 0.025 -18.122 1.00 86.44 98 ASN A N 1
ATOM 744 C CA . ASN A 1 98 ? 6.255 1.243 -18.416 1.00 86.44 98 ASN A CA 1
ATOM 745 C C . ASN A 1 98 ? 7.678 0.930 -18.901 1.00 86.44 98 ASN A C 1
ATOM 747 O O . ASN A 1 98 ? 8.134 1.576 -19.837 1.00 86.44 98 ASN A O 1
ATOM 751 N N . TYR A 1 99 ? 8.373 -0.039 -18.298 1.00 89.44 99 TYR A N 1
ATOM 752 C CA . TYR A 1 99 ? 9.701 -0.476 -18.745 1.00 89.44 99 TYR A CA 1
ATOM 753 C C . TYR A 1 99 ? 9.678 -0.990 -20.190 1.00 89.44 99 TYR A C 1
ATOM 755 O O . TYR A 1 99 ? 10.493 -0.568 -21.010 1.00 89.44 99 TYR A O 1
ATOM 763 N N . ASP A 1 100 ? 8.706 -1.837 -20.525 1.00 90.00 100 ASP A N 1
ATOM 764 C CA . ASP A 1 100 ? 8.582 -2.428 -21.861 1.00 90.00 100 ASP A CA 1
ATOM 765 C C . ASP A 1 100 ? 8.207 -1.388 -22.932 1.00 90.00 100 ASP A C 1
ATOM 767 O O . ASP A 1 100 ? 8.594 -1.521 -24.093 1.00 90.00 100 ASP A O 1
ATOM 771 N N . LEU A 1 101 ? 7.483 -0.330 -22.549 1.00 89.00 101 LEU A N 1
ATOM 772 C CA . LEU A 1 101 ? 6.985 0.700 -23.465 1.00 89.00 101 LEU A CA 1
ATOM 773 C C . LEU A 1 101 ? 7.883 1.946 -23.580 1.00 89.00 101 LEU A C 1
ATOM 775 O O . LEU A 1 101 ? 7.712 2.713 -24.527 1.00 89.00 101 LEU A O 1
ATOM 779 N N . LEU A 1 102 ? 8.808 2.184 -22.642 1.00 86.81 102 LEU A N 1
ATOM 780 C CA . LEU A 1 102 ? 9.689 3.361 -22.624 1.00 86.81 102 LEU A CA 1
ATOM 781 C C . LEU A 1 102 ? 11.136 2.996 -22.990 1.00 86.81 102 LEU A C 1
ATOM 783 O O . LEU A 1 102 ? 11.866 2.491 -22.131 1.00 86.81 102 LEU A O 1
ATOM 787 N N . PRO A 1 103 ? 11.614 3.347 -24.201 1.00 88.75 103 PRO A N 1
ATOM 788 C CA . PRO A 1 103 ? 13.001 3.105 -24.604 1.00 88.75 103 PRO A CA 1
ATOM 789 C C . PRO A 1 103 ? 14.029 3.710 -23.640 1.00 88.75 103 PRO A C 1
ATOM 791 O O . PRO A 1 103 ? 15.035 3.076 -23.333 1.00 88.75 103 PRO A O 1
ATOM 794 N N . ASP A 1 104 ? 13.750 4.892 -23.085 1.00 89.31 104 ASP A N 1
ATOM 795 C CA . ASP A 1 104 ? 14.636 5.567 -22.129 1.00 89.31 104 ASP A CA 1
ATOM 796 C C . ASP A 1 104 ? 14.901 4.728 -20.868 1.00 89.31 104 ASP A C 1
ATOM 798 O O . ASP A 1 104 ? 16.000 4.771 -20.308 1.00 89.31 104 ASP A O 1
ATOM 802 N N . LEU A 1 105 ? 13.916 3.941 -20.413 1.00 89.25 105 LEU A N 1
ATOM 803 C CA . LEU A 1 105 ? 14.094 3.043 -19.269 1.00 89.25 105 LEU A CA 1
ATOM 804 C C . LEU A 1 105 ? 14.977 1.845 -19.628 1.00 89.25 105 LEU A C 1
ATOM 806 O O . LEU A 1 105 ? 15.801 1.453 -18.803 1.00 89.25 105 LEU A O 1
ATOM 810 N N . GLN A 1 106 ? 14.849 1.318 -20.847 1.00 91.62 106 GLN A N 1
A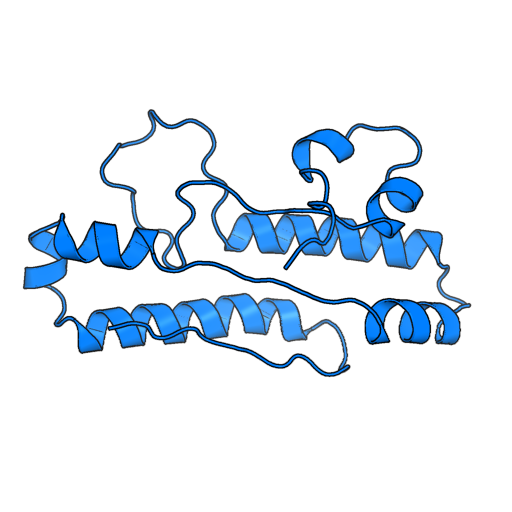TOM 811 C CA . GLN A 1 106 ? 15.647 0.192 -21.348 1.00 91.62 106 GLN A CA 1
ATOM 812 C C . GLN A 1 106 ? 17.100 0.591 -21.639 1.00 91.62 106 GLN A C 1
ATOM 814 O O . GLN A 1 106 ? 18.012 -0.202 -21.430 1.00 91.62 106 GLN A O 1
ATOM 819 N N . ILE A 1 107 ? 17.336 1.839 -22.062 1.00 95.19 107 ILE A N 1
ATOM 820 C CA . ILE A 1 107 ? 18.688 2.400 -22.216 1.00 95.19 107 ILE A CA 1
ATOM 821 C C . ILE A 1 107 ? 19.358 2.569 -20.848 1.00 95.19 107 ILE A C 1
ATOM 823 O O . ILE A 1 107 ? 20.561 2.355 -20.701 1.00 95.19 107 ILE A O 1
ATOM 827 N N . LYS A 1 108 ? 18.586 2.981 -19.837 1.00 93.12 108 LYS A N 1
ATOM 828 C CA . LYS A 1 108 ? 19.114 3.325 -18.514 1.00 93.12 108 LYS A CA 1
ATOM 829 C C . LYS A 1 108 ? 19.298 2.122 -17.589 1.00 93.12 108 LYS A C 1
ATOM 831 O O . LYS A 1 108 ? 20.170 2.166 -16.722 1.00 93.12 108 LYS A O 1
ATOM 836 N N . TYR A 1 109 ? 18.470 1.090 -17.731 1.00 93.75 109 TYR A N 1
ATOM 837 C CA . TYR A 1 109 ? 18.446 -0.064 -16.839 1.00 93.75 109 TYR A CA 1
ATOM 838 C C . TYR A 1 109 ? 18.271 -1.367 -17.621 1.00 93.75 109 TYR A C 1
ATOM 840 O O . TYR A 1 109 ? 17.397 -1.471 -18.484 1.00 93.75 109 TYR A O 1
ATOM 848 N N . THR A 1 110 ? 19.008 -2.410 -17.235 1.00 96.62 110 THR A N 1
ATOM 849 C CA . THR A 1 110 ? 18.607 -3.782 -17.587 1.00 96.62 110 THR A CA 1
ATOM 850 C C . THR A 1 110 ? 17.312 -4.156 -16.858 1.00 96.62 110 THR A C 1
ATOM 852 O O . THR A 1 110 ? 16.958 -3.537 -15.845 1.00 96.62 110 THR A O 1
ATOM 855 N N . LYS A 1 111 ? 16.611 -5.193 -17.332 1.00 92.62 111 LYS A N 1
ATOM 856 C CA . LYS A 1 111 ? 15.370 -5.667 -16.700 1.00 92.62 111 LYS A CA 1
ATOM 857 C C . LYS A 1 111 ? 15.610 -6.044 -15.232 1.00 92.62 111 LYS A C 1
ATOM 859 O O . LYS A 1 111 ? 14.820 -5.686 -14.361 1.00 92.62 111 LYS A O 1
ATOM 864 N N . GLU A 1 112 ? 16.747 -6.670 -14.930 1.00 94.88 112 GLU A N 1
ATOM 865 C CA . GLU A 1 112 ? 17.147 -7.064 -13.573 1.00 94.88 112 GLU A CA 1
ATOM 866 C C . GLU A 1 112 ? 17.441 -5.847 -12.688 1.00 94.88 112 GLU A C 1
ATOM 868 O O . GLU A 1 112 ? 17.032 -5.803 -11.525 1.00 94.88 112 GLU A O 1
ATOM 873 N N . GLN A 1 113 ? 18.123 -4.830 -13.225 1.00 95.62 113 GLN A N 1
ATOM 874 C CA . GLN A 1 113 ? 18.378 -3.583 -12.498 1.00 95.62 113 GLN A CA 1
ATOM 875 C C . GLN A 1 113 ? 17.071 -2.856 -12.169 1.00 95.62 113 GLN A C 1
ATOM 877 O O . GLN A 1 113 ? 16.904 -2.357 -11.052 1.00 95.62 113 GLN A O 1
ATOM 882 N N . TYR A 1 114 ? 16.127 -2.836 -13.110 1.00 93.50 114 TYR A N 1
ATOM 883 C CA . TYR A 1 114 ? 14.815 -2.233 -12.910 1.00 93.50 114 TYR A CA 1
ATOM 884 C C . TYR A 1 114 ? 13.985 -3.003 -11.870 1.00 93.50 114 TYR A C 1
ATOM 886 O O . TYR A 1 114 ? 13.462 -2.400 -10.930 1.00 93.50 114 TYR A O 1
ATOM 894 N N . ALA A 1 115 ? 13.958 -4.337 -11.941 1.00 93.00 115 ALA A N 1
ATOM 895 C CA . ALA A 1 115 ? 13.305 -5.186 -10.943 1.00 93.00 115 ALA A CA 1
ATOM 896 C C . ALA A 1 115 ? 13.920 -5.023 -9.536 1.00 93.00 115 ALA A C 1
ATOM 898 O O . ALA A 1 115 ? 13.203 -4.981 -8.529 1.00 93.00 115 ALA A O 1
ATOM 899 N N . SER A 1 116 ? 15.244 -4.861 -9.446 1.00 93.75 116 SER A N 1
ATOM 900 C CA . SER A 1 116 ? 15.945 -4.584 -8.185 1.00 93.75 116 SER A CA 1
ATOM 901 C C . SER A 1 116 ? 15.587 -3.205 -7.613 1.00 93.75 116 SER A C 1
ATOM 903 O O . SER A 1 116 ? 15.360 -3.059 -6.403 1.00 93.75 116 SER A O 1
ATOM 905 N N . LEU A 1 117 ? 15.452 -2.191 -8.476 1.00 92.50 117 LEU A N 1
ATOM 906 C CA . LEU A 1 117 ? 14.989 -0.854 -8.102 1.00 92.50 117 LEU A CA 1
ATOM 907 C C . LEU A 1 117 ? 13.541 -0.876 -7.588 1.00 92.50 117 LEU A C 1
ATOM 909 O O . LEU A 1 117 ? 13.257 -0.277 -6.544 1.00 92.50 117 LEU A O 1
ATOM 913 N N . MET A 1 118 ? 12.645 -1.587 -8.280 1.00 91.31 118 MET A N 1
ATOM 914 C CA . MET A 1 118 ? 11.261 -1.814 -7.848 1.00 91.31 118 MET A CA 1
ATOM 915 C C . MET A 1 118 ? 11.232 -2.497 -6.479 1.00 91.31 118 MET A C 1
ATOM 917 O O . MET A 1 118 ? 10.662 -1.956 -5.533 1.00 91.31 118 MET A O 1
ATOM 921 N N . SER A 1 119 ? 11.927 -3.626 -6.327 1.00 91.12 119 SER A N 1
ATOM 922 C CA . SER A 1 119 ? 11.992 -4.380 -5.068 1.00 91.12 119 SER A CA 1
ATOM 923 C C . SER A 1 119 ? 12.508 -3.529 -3.904 1.00 91.12 119 SER A C 1
ATOM 925 O O . SER A 1 119 ? 11.927 -3.515 -2.816 1.00 91.12 119 SER A O 1
ATOM 927 N N . SER A 1 120 ? 13.573 -2.757 -4.132 1.00 89.88 120 SER A N 1
ATOM 928 C CA . SER A 1 120 ? 14.152 -1.865 -3.122 1.00 89.88 120 SER A CA 1
ATOM 929 C C . SER A 1 120 ? 13.202 -0.731 -2.730 1.00 89.88 120 SER A C 1
ATOM 931 O O . SER A 1 120 ? 13.114 -0.366 -1.554 1.00 89.88 120 SER A O 1
ATOM 933 N N . SER A 1 121 ? 12.475 -0.177 -3.700 1.00 87.75 121 SER A N 1
ATOM 934 C CA . SER A 1 121 ? 11.504 0.897 -3.478 1.00 87.75 121 SER A CA 1
ATOM 935 C C . SER A 1 121 ? 10.274 0.398 -2.732 1.00 87.75 121 SER A C 1
ATOM 937 O O . SER A 1 121 ? 9.892 1.002 -1.730 1.00 87.75 121 SER A O 1
ATOM 939 N N . LEU A 1 122 ? 9.732 -0.753 -3.134 1.00 87.31 122 LEU A N 1
ATOM 940 C CA . LEU A 1 122 ? 8.632 -1.413 -2.441 1.00 87.31 122 LEU A CA 1
ATOM 941 C C . LEU A 1 122 ? 9.012 -1.723 -0.991 1.00 87.31 122 LEU A C 1
ATOM 943 O O . LEU A 1 122 ? 8.289 -1.363 -0.068 1.00 87.31 122 LEU A O 1
ATOM 947 N N . LYS A 1 123 ? 10.198 -2.300 -0.759 1.00 85.75 123 LYS A N 1
ATOM 948 C CA . LYS A 1 123 ? 10.700 -2.573 0.596 1.00 85.75 123 LYS A CA 1
ATOM 949 C C . LYS A 1 123 ? 10.795 -1.308 1.447 1.00 85.75 123 LYS A C 1
ATOM 951 O O . LYS A 1 123 ? 10.544 -1.373 2.646 1.00 85.75 123 LYS A O 1
ATOM 956 N N . ARG A 1 124 ? 11.173 -0.168 0.863 1.00 83.75 124 ARG A N 1
ATOM 957 C CA . ARG A 1 124 ? 11.235 1.124 1.565 1.00 83.75 124 ARG A CA 1
ATOM 958 C C . ARG A 1 124 ? 9.843 1.621 1.937 1.00 83.75 124 ARG A C 1
ATOM 960 O O . ARG A 1 124 ? 9.633 1.975 3.090 1.00 83.75 124 ARG A O 1
ATOM 967 N N . GLN A 1 125 ? 8.908 1.596 0.992 1.00 78.62 125 GLN A N 1
ATOM 968 C CA . GLN A 1 125 ? 7.526 2.027 1.213 1.00 78.62 125 GLN A CA 1
ATOM 969 C C . GLN A 1 125 ? 6.827 1.142 2.254 1.00 78.62 125 GLN A C 1
ATOM 971 O O . GLN A 1 125 ? 6.194 1.663 3.163 1.00 78.62 125 GLN A O 1
ATOM 976 N N . LEU A 1 126 ? 7.060 -0.174 2.211 1.00 78.25 126 LEU A N 1
ATOM 977 C CA . LEU A 1 126 ? 6.569 -1.125 3.215 1.00 78.25 126 LEU A CA 1
ATOM 978 C C . LEU A 1 126 ? 7.264 -0.990 4.579 1.00 78.25 126 LEU A C 1
ATOM 980 O O . LEU A 1 126 ? 6.701 -1.354 5.606 1.00 78.25 126 LEU A O 1
ATOM 984 N N . LYS A 1 127 ? 8.514 -0.506 4.619 1.00 73.38 127 LYS A N 1
ATOM 985 C CA . LYS A 1 127 ? 9.232 -0.233 5.874 1.00 73.38 127 LYS A CA 1
ATOM 986 C C . LYS A 1 127 ? 8.696 0.996 6.594 1.00 73.38 127 LYS A C 1
ATOM 988 O O . LYS A 1 127 ? 8.685 0.974 7.816 1.00 73.38 127 LYS A O 1
ATOM 993 N N . VAL A 1 128 ? 8.249 2.025 5.873 1.00 61.94 128 VAL A N 1
ATOM 994 C CA . VAL A 1 128 ? 7.520 3.150 6.490 1.00 61.94 128 VAL A CA 1
ATOM 995 C C . VAL A 1 128 ? 6.298 2.613 7.246 1.00 61.94 128 VAL A C 1
ATOM 997 O O . VAL A 1 128 ? 6.055 2.992 8.384 1.00 61.94 128 VAL A O 1
ATOM 1000 N N . THR A 1 129 ? 5.653 1.586 6.694 1.00 56.44 129 THR A N 1
ATOM 1001 C CA . THR A 1 129 ? 4.535 0.865 7.316 1.00 56.44 129 THR A CA 1
ATOM 1002 C C . THR A 1 129 ? 4.929 -0.047 8.493 1.00 56.44 129 THR A C 1
ATOM 1004 O O . THR A 1 129 ? 4.048 -0.484 9.225 1.00 56.44 129 THR A O 1
ATOM 1007 N N . LYS A 1 130 ? 6.224 -0.331 8.734 1.00 49.50 130 LYS A N 1
ATOM 1008 C CA . LYS A 1 130 ? 6.709 -1.191 9.844 1.00 49.50 130 LYS A CA 1
ATOM 1009 C C . LYS A 1 130 ? 6.820 -0.490 11.203 1.00 49.50 130 LYS A C 1
ATOM 1011 O O . LYS A 1 130 ? 7.142 -1.154 12.182 1.00 49.50 130 LYS A O 1
ATOM 1016 N N . ASN A 1 131 ? 6.537 0.811 11.289 1.00 47.03 131 ASN A N 1
ATOM 1017 C CA . ASN A 1 131 ? 6.328 1.481 12.583 1.00 47.03 131 ASN A CA 1
ATOM 1018 C C . ASN A 1 131 ? 4.949 1.166 13.201 1.00 47.03 131 ASN A C 1
ATOM 1020 O O . ASN A 1 131 ? 4.586 1.715 14.238 1.00 47.03 131 ASN A O 1
ATOM 1024 N N . LEU A 1 132 ? 4.199 0.254 12.585 1.00 49.25 132 LEU A N 1
ATOM 1025 C CA . LEU A 1 132 ? 3.044 -0.431 13.146 1.00 49.25 132 LEU A CA 1
ATOM 1026 C C . LEU A 1 132 ? 3.556 -1.779 13.697 1.00 49.25 132 LEU A C 1
ATOM 1028 O O . LEU A 1 132 ? 4.128 -2.569 12.949 1.00 49.25 132 LEU A O 1
ATOM 1032 N N . SER A 1 133 ? 3.462 -1.991 15.013 1.00 33.88 133 SER A N 1
ATOM 1033 C CA . SER A 1 133 ? 4.060 -3.120 15.764 1.00 33.88 133 SER A CA 1
ATOM 1034 C C . SER A 1 133 ? 3.641 -4.533 15.269 1.00 33.88 133 SER A C 1
ATOM 1036 O O . SER A 1 133 ? 2.688 -4.656 14.501 1.00 33.88 133 SER A O 1
ATOM 1038 N N . PRO A 1 134 ? 4.344 -5.620 15.667 1.00 51.25 134 PRO A N 1
ATOM 1039 C CA . PRO A 1 134 ? 4.457 -6.853 14.892 1.00 51.25 134 PRO A CA 1
ATOM 1040 C C . PRO A 1 134 ? 3.273 -7.802 15.080 1.00 51.25 134 PRO A C 1
ATOM 1042 O O . PRO A 1 134 ? 3.128 -8.396 16.141 1.00 51.25 134 PRO A O 1
ATOM 1045 N N . VAL A 1 135 ? 2.524 -8.077 14.013 1.00 35.50 135 VAL A N 1
ATOM 1046 C CA . VAL A 1 135 ? 1.817 -9.356 13.857 1.00 35.50 135 VAL A CA 1
ATOM 1047 C C . VAL A 1 135 ? 1.904 -9.784 12.389 1.00 35.50 135 VAL A C 1
ATOM 1049 O O . VAL A 1 135 ? 1.704 -8.986 11.483 1.00 35.50 135 VAL A O 1
ATOM 1052 N N . TYR A 1 136 ? 2.309 -11.038 12.182 1.00 37.34 136 TYR A N 1
ATOM 1053 C CA . TYR A 1 136 ? 2.532 -11.771 10.931 1.00 37.34 136 TYR A CA 1
ATOM 1054 C C . TYR A 1 136 ? 1.992 -11.144 9.634 1.00 37.34 136 TYR A C 1
ATOM 1056 O O . TYR A 1 136 ? 0.789 -11.095 9.387 1.00 37.34 136 TYR A O 1
ATOM 1064 N N . HIS A 1 137 ? 2.904 -10.806 8.720 1.00 46.06 137 HIS A N 1
ATOM 1065 C CA . HIS A 1 137 ? 2.559 -10.498 7.334 1.00 46.06 137 HIS A CA 1
ATOM 1066 C C . HIS A 1 137 ? 3.375 -11.397 6.402 1.00 46.06 137 HIS A C 1
ATOM 1068 O O . HIS A 1 137 ? 4.583 -11.216 6.233 1.00 46.06 137 HIS A O 1
ATOM 1074 N N . GLN A 1 138 ? 2.718 -12.409 5.828 1.00 30.94 138 GLN A N 1
ATOM 1075 C CA . GLN A 1 138 ? 3.278 -13.201 4.739 1.00 30.94 138 GLN A CA 1
ATOM 1076 C C . GLN A 1 138 ? 3.226 -12.357 3.461 1.00 30.94 138 GLN A C 1
ATOM 1078 O O . GLN A 1 138 ? 2.155 -12.018 2.965 1.00 30.94 138 GLN A O 1
ATOM 1083 N N . PHE A 1 139 ? 4.400 -12.005 2.942 1.00 32.12 139 PHE A N 1
ATOM 1084 C CA . PHE A 1 139 ? 4.555 -11.329 1.660 1.00 32.12 139 PHE A CA 1
ATOM 1085 C C . PHE A 1 139 ? 4.607 -12.387 0.559 1.00 32.12 139 PHE A C 1
ATOM 1087 O O . PHE A 1 139 ? 5.621 -13.064 0.406 1.00 32.12 139 PHE A O 1
ATOM 1094 N N . LEU A 1 140 ? 3.534 -12.529 -0.217 1.00 31.81 140 LEU A N 1
ATOM 1095 C CA . LEU A 1 140 ? 3.620 -13.174 -1.524 1.00 31.81 140 LEU A CA 1
ATOM 1096 C C . LEU A 1 140 ? 3.919 -12.091 -2.558 1.00 31.81 140 LEU A C 1
ATOM 1098 O O . LEU A 1 140 ? 3.026 -11.402 -3.045 1.00 31.81 140 LEU A O 1
ATOM 1102 N N . VAL A 1 141 ? 5.205 -11.935 -2.869 1.00 34.62 141 VAL A N 1
ATOM 1103 C CA . VAL A 1 141 ? 5.632 -11.316 -4.122 1.00 34.62 141 VAL A CA 1
ATOM 1104 C C . VAL A 1 141 ? 5.306 -12.334 -5.205 1.00 34.62 141 VAL A C 1
ATOM 1106 O O . VAL A 1 141 ? 5.933 -13.387 -5.273 1.00 34.62 141 VAL A O 1
ATOM 1109 N N . ASN A 1 142 ? 4.278 -12.060 -6.004 1.00 28.75 142 ASN A N 1
ATOM 1110 C CA . ASN A 1 142 ? 4.046 -12.837 -7.211 1.00 28.75 142 ASN A CA 1
ATOM 1111 C C . ASN A 1 142 ? 5.027 -12.313 -8.261 1.00 28.75 142 ASN A C 1
ATOM 1113 O O . ASN A 1 142 ? 4.720 -11.371 -8.988 1.00 28.75 142 ASN A O 1
ATOM 1117 N N . ASP A 1 143 ? 6.231 -12.877 -8.261 1.00 32.47 143 ASP A N 1
ATOM 1118 C CA . ASP A 1 143 ? 7.125 -12.782 -9.403 1.00 32.47 143 ASP A CA 1
ATOM 1119 C C . ASP A 1 143 ? 6.544 -13.694 -10.487 1.00 32.47 143 ASP A C 1
ATOM 1121 O O . ASP A 1 143 ? 6.488 -14.917 -10.341 1.00 32.47 143 ASP A O 1
ATOM 1125 N N . ARG A 1 144 ? 5.999 -13.088 -11.538 1.00 28.64 144 ARG A N 1
ATOM 1126 C CA . ARG A 1 144 ? 5.713 -13.801 -12.778 1.00 28.64 144 ARG A CA 1
ATOM 1127 C C . ARG A 1 144 ? 6.531 -13.149 -13.886 1.00 28.64 144 ARG A C 1
ATOM 1129 O O . ARG A 1 144 ? 6.075 -12.154 -14.443 1.00 28.64 144 ARG A O 1
ATOM 1136 N N . GLY A 1 145 ? 7.641 -13.796 -14.246 1.00 36.03 145 GLY A N 1
ATOM 1137 C CA . GLY A 1 145 ? 8.231 -13.746 -15.593 1.00 36.03 145 GLY A CA 1
ATOM 1138 C C . GLY A 1 145 ? 9.443 -12.845 -15.782 1.00 36.03 145 GLY A C 1
ATOM 1139 O O . GLY A 1 145 ? 9.265 -11.646 -16.105 1.00 36.03 145 GLY A O 1
#

Sequence (145 aa):
MGLPTSPPYLSLRNKNNKASLFMKGVSFASAGAGILNSTMLYGPQLGQLISLTKQVDQYEIVHQELVKELGSSAAQEQEQYFSKSIFNLVIGTTDFANYDLLPDLQIKYTKEQYASLMSSSLKRQLKVTKNLSPVYHQFLVNDRG

pLDDT: mean 76.68, std 18.09, range [28.64, 96.62]

Foldseek 3Di:
DPDDDQDELVVLVPDDPSLVSCLVPYDLDDPLEALDPDQQPVHPPPPPGQHLLNSVVSVVVNLVSNDVVCDPVNVVVNCVSVLPDADDDDHHPSQVVCCVVDVVNVVVDDPVRSVVVSVVSNVVSVVVVPVPDDHDDDDDPPDDD

InterPro domains:
  IPR036514 SGNH hydrolase superfamily [G3DSA:3.40.50.1110] (1-134)
  IPR051058 GDSL Esterase/Lipase Enzyme [PTHR45648] (1-128)

Organism: Acer negundo (NCBI:txid4023)

Secondary structure (DSSP, 8-state):
--PPPPPBHHHHTTSTTHHHHHTT--B---TT--SS----TTGGGS-----HHHHHHHHHHHHHHHHHHH-TT-HHHHHHHHHT--------HHHHHHHHH-HHHHHH--HHHHHHHHHHHHHHHHHHGGGSPP-----------